Protein AF-A0A9D6GZL5-F1 (afdb_monomer)

Structure (mmCIF, N/CA/C/O backbone):
data_AF-A0A9D6GZL5-F1
#
_entry.id   AF-A0A9D6GZL5-F1
#
loop_
_atom_site.group_PDB
_atom_site.id
_atom_site.type_symbol
_atom_site.label_atom_id
_atom_site.label_alt_id
_atom_site.label_comp_id
_atom_site.label_asym_id
_atom_site.label_entity_id
_atom_site.label_seq_id
_atom_site.pdbx_PDB_ins_code
_atom_site.Cartn_x
_atom_site.Cartn_y
_atom_site.Cartn_z
_atom_site.occupancy
_atom_site.B_iso_or_equiv
_atom_site.auth_seq_id
_atom_site.auth_comp_id
_atom_site.auth_asym_id
_atom_site.auth_atom_id
_atom_site.pdbx_PDB_model_num
ATOM 1 N N . MET A 1 1 ? 50.178 47.314 -65.248 1.00 42.44 1 MET A N 1
ATOM 2 C CA . MET A 1 1 ? 49.920 46.762 -63.901 1.00 42.44 1 MET A CA 1
ATOM 3 C C . MET A 1 1 ? 48.579 46.054 -63.981 1.00 42.44 1 MET A C 1
ATOM 5 O O . MET A 1 1 ? 47.554 46.716 -63.919 1.00 42.44 1 MET A O 1
ATOM 9 N N . SER A 1 2 ? 48.585 44.753 -64.275 1.00 40.88 2 SER A N 1
ATOM 10 C CA . SER A 1 2 ? 47.354 43.970 -64.421 1.00 40.88 2 SER A CA 1
ATOM 11 C C . SER A 1 2 ? 46.964 43.418 -63.059 1.00 40.88 2 SER A C 1
ATOM 13 O O . SER A 1 2 ? 47.723 42.659 -62.459 1.00 40.88 2 SER A O 1
ATOM 15 N N . ILE A 1 3 ? 45.806 43.840 -62.566 1.00 46.56 3 ILE A N 1
ATOM 16 C CA . ILE A 1 3 ? 45.133 43.214 -61.430 1.00 46.56 3 ILE A CA 1
ATOM 17 C C . ILE A 1 3 ? 44.485 41.939 -61.990 1.00 46.56 3 ILE A C 1
ATOM 19 O O . ILE A 1 3 ? 43.750 42.058 -62.971 1.00 46.56 3 ILE A O 1
ATOM 23 N N . PRO A 1 4 ? 44.755 40.734 -61.457 1.00 48.22 4 PRO A N 1
ATOM 24 C CA . PRO A 1 4 ? 44.026 39.558 -61.896 1.00 48.22 4 PRO A CA 1
ATOM 25 C C . PRO A 1 4 ? 42.607 39.625 -61.331 1.00 48.22 4 PRO A C 1
ATOM 27 O O . PRO A 1 4 ? 42.409 39.729 -60.118 1.00 48.22 4 PRO A O 1
ATOM 30 N N . GLU A 1 5 ? 41.640 39.609 -62.246 1.00 47.03 5 GLU A N 1
ATOM 31 C CA . GLU A 1 5 ? 40.215 39.507 -61.967 1.00 47.03 5 GLU A CA 1
ATOM 32 C C . GLU A 1 5 ? 39.865 38.232 -61.196 1.00 47.03 5 GLU A C 1
ATOM 34 O O . GLU A 1 5 ? 40.536 37.200 -61.250 1.00 47.03 5 GLU A O 1
ATOM 39 N N . SER A 1 6 ? 38.785 38.391 -60.441 1.00 48.72 6 SER A N 1
ATOM 40 C CA . SER A 1 6 ? 38.175 37.499 -59.470 1.00 48.72 6 SER A CA 1
ATOM 41 C C . SER A 1 6 ? 38.244 36.010 -59.800 1.00 48.72 6 SER A C 1
ATOM 43 O O . SER A 1 6 ? 37.707 35.547 -60.802 1.00 48.72 6 SER A O 1
ATOM 45 N N . SER A 1 7 ? 38.793 35.267 -58.836 1.00 49.31 7 SER A N 1
ATOM 46 C CA . SER A 1 7 ? 38.520 33.851 -58.600 1.00 49.31 7 SER A CA 1
ATOM 47 C C . SER A 1 7 ? 37.026 33.557 -58.749 1.00 49.31 7 SER A C 1
ATOM 49 O O . SER A 1 7 ? 36.223 33.905 -57.883 1.00 49.31 7 SER A O 1
ATOM 51 N N . ASP A 1 8 ? 36.704 32.855 -59.823 1.00 52.28 8 ASP A N 1
ATOM 52 C CA . ASP A 1 8 ? 35.416 32.268 -60.162 1.00 52.28 8 ASP A CA 1
ATOM 53 C C . ASP A 1 8 ? 35.038 31.199 -59.111 1.00 52.28 8 ASP A C 1
ATOM 55 O O . ASP A 1 8 ? 35.344 30.010 -59.233 1.00 52.28 8 ASP A O 1
ATOM 59 N N . GLN A 1 9 ? 34.469 31.628 -57.980 1.00 59.22 9 GLN A N 1
ATOM 60 C CA . GLN A 1 9 ? 33.866 30.715 -57.009 1.00 59.22 9 GLN A CA 1
ATOM 61 C C . GLN A 1 9 ? 32.457 30.371 -57.481 1.00 59.22 9 GLN A C 1
ATOM 63 O O . GLN A 1 9 ? 31.516 31.112 -57.220 1.00 59.22 9 GLN A O 1
ATOM 68 N N . ASP A 1 10 ? 32.334 29.230 -58.163 1.00 63.03 10 ASP A N 1
ATOM 69 C CA . ASP A 1 10 ? 31.067 28.654 -58.616 1.00 63.03 10 ASP A CA 1
ATOM 70 C C . ASP A 1 10 ? 30.084 28.486 -57.430 1.00 63.03 10 ASP A C 1
ATOM 72 O O . ASP A 1 10 ? 30.255 27.583 -56.593 1.00 63.03 10 ASP A O 1
ATOM 76 N N . PRO A 1 11 ? 29.052 29.345 -57.318 1.00 61.91 11 PRO A N 1
ATOM 77 C CA . PRO A 1 11 ? 28.149 29.363 -56.171 1.00 61.91 11 PRO A CA 1
ATOM 78 C C . PRO A 1 11 ? 27.311 28.080 -56.074 1.00 61.91 11 PRO A C 1
ATOM 80 O O . PRO A 1 11 ? 26.871 27.713 -54.981 1.00 61.91 11 PRO A O 1
ATOM 83 N N . ALA A 1 12 ? 27.145 27.345 -57.182 1.00 65.31 12 ALA A N 1
ATOM 84 C CA . ALA A 1 12 ? 26.436 26.071 -57.200 1.00 65.31 12 ALA A CA 1
ATOM 85 C C . ALA A 1 12 ? 27.207 24.973 -56.447 1.00 65.31 12 ALA A C 1
ATOM 87 O O . ALA A 1 12 ? 26.598 24.158 -55.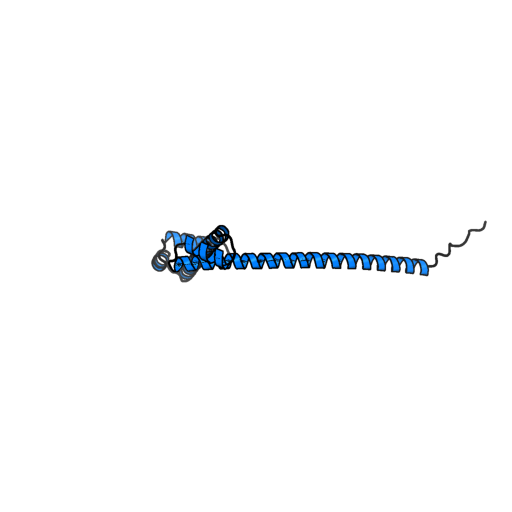750 1.00 65.31 12 ALA A O 1
ATOM 88 N N . LYS A 1 13 ? 28.548 24.986 -56.497 1.00 66.44 13 LYS A N 1
ATOM 89 C CA . LYS A 1 13 ? 29.392 24.048 -55.731 1.00 66.44 13 LYS A CA 1
ATOM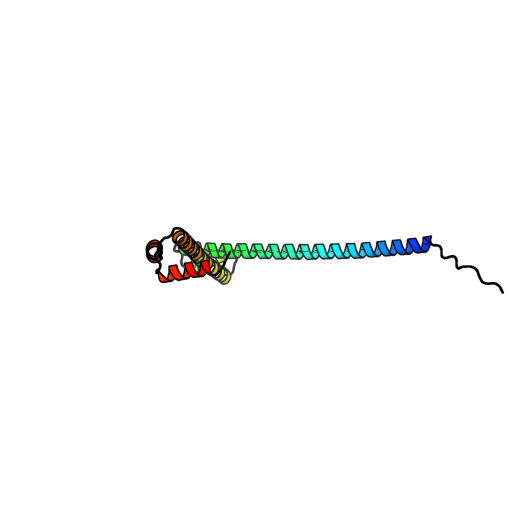 90 C C . LYS A 1 13 ? 29.369 24.340 -54.232 1.00 66.44 13 LYS A C 1
ATOM 92 O O . LYS A 1 13 ? 29.371 23.409 -53.427 1.00 66.44 13 LYS A O 1
ATOM 97 N N . GLY A 1 14 ? 29.307 25.618 -53.854 1.00 71.25 14 GLY A N 1
ATOM 98 C CA . GLY A 1 14 ? 29.140 26.033 -52.458 1.00 71.25 14 GLY A CA 1
ATOM 99 C C . GLY A 1 14 ? 27.796 25.581 -51.878 1.00 71.25 14 GLY A C 1
ATOM 100 O O . GLY A 1 14 ? 27.753 25.021 -50.782 1.00 71.25 14 GLY A O 1
ATOM 101 N N . ALA A 1 15 ? 26.712 25.750 -52.641 1.00 74.44 15 ALA A N 1
ATOM 102 C CA . ALA A 1 15 ? 25.375 25.314 -52.246 1.00 74.44 15 ALA A CA 1
ATOM 103 C C . ALA A 1 15 ? 25.260 23.781 -52.124 1.00 74.44 15 ALA A C 1
ATOM 105 O O . ALA A 1 15 ? 24.734 23.297 -51.123 1.00 74.44 15 ALA A O 1
ATOM 106 N N . ASP A 1 16 ? 25.803 23.009 -53.075 1.00 85.06 16 ASP A N 1
ATOM 107 C CA . ASP A 1 16 ? 25.802 21.536 -53.017 1.00 85.06 16 ASP A CA 1
ATOM 108 C C . ASP A 1 16 ? 26.600 21.007 -51.812 1.00 85.06 16 ASP A C 1
ATOM 110 O O . ASP A 1 16 ? 26.144 20.114 -51.096 1.00 85.06 16 ASP A O 1
ATOM 114 N N . PHE A 1 17 ? 27.755 21.606 -51.503 1.00 80.62 17 PHE A N 1
ATOM 115 C CA . PHE A 1 17 ? 28.531 21.239 -50.315 1.00 80.62 17 PHE A CA 1
ATOM 116 C C . PHE A 1 17 ? 27.756 21.486 -49.012 1.00 80.62 17 PHE A C 1
ATOM 118 O O . PHE A 1 17 ? 27.737 20.625 -48.127 1.00 80.62 17 PHE A O 1
ATOM 125 N N . ILE A 1 18 ? 27.090 22.641 -48.898 1.00 83.38 18 ILE A N 1
ATOM 126 C CA . ILE A 1 18 ? 26.261 22.972 -47.733 1.00 83.38 18 ILE A CA 1
ATOM 127 C C . ILE A 1 18 ? 25.097 21.983 -47.613 1.00 83.38 18 ILE A C 1
ATOM 129 O O . ILE A 1 18 ? 24.877 21.457 -46.525 1.00 83.38 18 ILE A O 1
ATOM 133 N N . LEU A 1 19 ? 24.403 21.674 -48.713 1.00 84.06 19 LEU A N 1
ATOM 134 C CA . LEU A 1 19 ? 23.272 20.741 -48.728 1.00 84.06 19 LEU A CA 1
ATOM 135 C C . LEU A 1 19 ? 23.676 19.304 -48.372 1.00 84.06 19 LEU A C 1
ATOM 137 O O . LEU A 1 19 ? 22.988 18.641 -47.598 1.00 84.06 19 LEU A O 1
ATOM 141 N N . ARG A 1 20 ? 24.814 18.813 -48.872 1.00 87.69 20 ARG A N 1
ATOM 142 C CA . ARG A 1 20 ? 25.321 17.480 -48.501 1.00 87.69 20 ARG A CA 1
ATOM 143 C C . ARG A 1 20 ? 25.720 17.410 -47.035 1.00 87.69 20 ARG A C 1
ATOM 145 O O . ARG A 1 20 ? 25.473 16.401 -46.374 1.00 87.69 20 ARG A O 1
ATOM 152 N N . ARG A 1 21 ? 26.322 18.479 -46.510 1.00 89.44 21 ARG A N 1
ATOM 153 C CA . ARG A 1 21 ? 26.694 18.557 -45.096 1.00 89.44 21 ARG A CA 1
ATOM 154 C C . ARG A 1 21 ? 25.460 18.594 -44.199 1.00 89.44 21 ARG A C 1
ATOM 156 O O . ARG A 1 21 ? 25.408 17.828 -43.242 1.00 89.44 21 ARG A O 1
ATOM 163 N N . THR A 1 22 ? 24.462 19.416 -44.522 1.00 86.50 22 THR A N 1
ATOM 164 C CA . THR A 1 22 ? 23.214 19.478 -43.749 1.00 86.50 22 THR A CA 1
ATOM 165 C C . THR A 1 22 ? 22.445 18.164 -43.817 1.00 86.50 22 THR A C 1
ATOM 167 O O . THR A 1 22 ? 21.946 17.716 -42.789 1.00 86.50 22 THR A O 1
ATOM 170 N N . LEU A 1 23 ? 22.414 17.494 -44.973 1.00 91.62 23 LEU A N 1
ATOM 171 C CA . LEU A 1 23 ? 21.819 16.164 -45.105 1.00 91.62 23 LEU A CA 1
ATOM 172 C C . LEU A 1 23 ? 22.541 15.133 -44.223 1.00 91.62 23 LEU A C 1
ATOM 174 O O . LEU A 1 23 ? 21.897 14.450 -43.431 1.00 91.62 23 LEU A O 1
ATOM 178 N N . SER A 1 24 ? 23.875 15.085 -44.277 1.00 91.44 24 SER A N 1
ATOM 179 C CA . SER A 1 24 ? 24.680 14.205 -43.417 1.00 91.44 24 SER A CA 1
ATOM 180 C C . SER A 1 24 ? 24.469 14.500 -41.925 1.00 91.44 24 SER A C 1
ATOM 182 O O . SER A 1 24 ? 24.431 13.582 -41.103 1.00 91.44 24 SER A O 1
ATOM 184 N N . ASP A 1 25 ? 24.356 15.770 -41.536 1.00 89.25 25 ASP A N 1
ATOM 185 C CA . ASP A 1 25 ? 24.115 16.147 -40.142 1.00 89.25 25 ASP A CA 1
ATOM 186 C C . ASP A 1 25 ? 22.694 15.754 -39.695 1.00 89.25 25 ASP A C 1
ATOM 188 O O . ASP A 1 25 ? 22.523 15.214 -38.598 1.00 89.25 25 ASP A O 1
ATOM 192 N N . LEU A 1 26 ? 21.685 15.906 -40.559 1.00 90.50 26 LEU A N 1
ATOM 193 C CA . LEU A 1 26 ? 20.317 15.437 -40.308 1.00 90.50 26 LEU A CA 1
ATOM 194 C C . LEU A 1 26 ? 20.242 13.912 -40.168 1.00 90.50 26 LEU A C 1
ATOM 196 O O . LEU A 1 26 ? 19.557 13.410 -39.273 1.00 90.50 26 LEU A O 1
ATOM 200 N N . GLU A 1 27 ? 20.970 13.162 -40.993 1.00 94.81 27 GLU A N 1
ATOM 201 C CA . GLU A 1 27 ? 21.056 11.702 -40.890 1.00 94.81 27 GLU A CA 1
ATOM 202 C C . GLU A 1 27 ? 21.680 11.268 -39.558 1.00 94.81 27 GLU A C 1
ATOM 204 O O . GLU A 1 27 ? 21.153 10.379 -38.879 1.00 94.81 27 GLU A O 1
ATOM 209 N N . ARG A 1 28 ? 22.754 11.940 -39.123 1.00 91.62 28 ARG A N 1
ATOM 210 C CA . ARG A 1 28 ? 23.403 11.686 -37.826 1.00 91.62 28 ARG A CA 1
ATOM 211 C C . ARG A 1 28 ? 22.474 11.978 -36.655 1.00 91.62 28 ARG A C 1
ATOM 213 O O . ARG A 1 28 ? 22.373 11.157 -35.741 1.00 91.62 28 ARG A O 1
ATOM 220 N N . VAL A 1 29 ? 21.775 13.112 -36.684 1.00 91.56 29 VAL A N 1
ATOM 221 C CA . VAL A 1 29 ? 20.804 13.477 -35.642 1.00 91.56 29 VAL A CA 1
ATOM 222 C C . VAL A 1 29 ? 19.653 12.474 -35.611 1.00 91.56 29 VAL A C 1
ATOM 224 O O . VAL A 1 29 ? 19.287 11.996 -34.538 1.00 91.56 29 VAL A O 1
ATOM 227 N N . THR A 1 30 ? 19.137 12.070 -36.770 1.00 92.69 30 THR A N 1
ATOM 228 C CA . THR A 1 30 ? 18.060 11.075 -36.869 1.00 92.69 30 THR A CA 1
ATOM 229 C C . THR A 1 30 ? 18.500 9.719 -36.314 1.00 92.69 30 THR A C 1
ATOM 231 O O . THR A 1 30 ? 17.774 9.100 -35.532 1.00 92.69 30 THR A O 1
ATOM 234 N N . ALA A 1 31 ? 19.710 9.263 -36.648 1.00 92.12 31 ALA A N 1
ATOM 235 C CA . ALA A 1 31 ? 20.266 8.024 -36.112 1.00 92.12 31 ALA A CA 1
ATOM 236 C C . ALA A 1 31 ? 20.463 8.091 -34.588 1.00 92.12 31 ALA A C 1
ATOM 238 O O . ALA A 1 31 ? 20.182 7.117 -33.887 1.00 92.12 31 ALA A O 1
ATOM 239 N N . LEU A 1 32 ? 20.909 9.236 -34.062 1.00 93.00 32 LEU A N 1
ATOM 240 C CA . LEU A 1 32 ? 21.056 9.454 -32.624 1.00 93.00 32 LEU A CA 1
ATOM 241 C C . LEU A 1 32 ? 19.701 9.430 -31.906 1.00 93.00 32 LEU A C 1
ATOM 243 O O . LEU A 1 32 ? 19.569 8.769 -30.875 1.00 93.00 32 LEU A O 1
ATOM 247 N N . LEU A 1 33 ? 18.692 10.114 -32.449 1.00 90.06 33 LEU A N 1
ATOM 248 C CA . LEU A 1 33 ? 17.347 10.148 -31.876 1.00 90.06 33 LEU A CA 1
ATOM 249 C C . LEU A 1 33 ? 16.713 8.756 -31.852 1.00 90.06 33 LEU A C 1
ATOM 251 O O . LEU A 1 33 ? 16.197 8.359 -30.812 1.00 90.06 33 LEU A O 1
ATOM 255 N N . ARG A 1 34 ? 16.836 7.969 -32.929 1.00 92.62 34 ARG A N 1
ATOM 256 C CA . ARG A 1 34 ? 16.351 6.576 -32.959 1.00 92.62 34 ARG A CA 1
ATOM 257 C C . ARG A 1 34 ? 16.974 5.719 -31.854 1.00 92.62 34 ARG A C 1
ATOM 259 O O . ARG A 1 34 ? 16.258 4.997 -31.167 1.00 92.62 34 ARG A O 1
ATOM 266 N N . ARG A 1 35 ? 18.289 5.835 -31.624 1.00 93.44 35 ARG A N 1
ATOM 267 C CA . ARG A 1 35 ? 18.962 5.116 -30.523 1.00 93.44 35 ARG A CA 1
ATOM 268 C C . ARG A 1 35 ? 18.452 5.556 -29.153 1.00 93.44 35 ARG A C 1
ATOM 270 O O . ARG A 1 35 ? 18.238 4.710 -28.291 1.00 93.44 35 ARG A O 1
ATOM 277 N N . LYS A 1 36 ? 18.244 6.861 -28.948 1.00 89.62 36 LYS A N 1
ATOM 278 C CA . LYS A 1 36 ? 17.716 7.392 -27.682 1.00 89.62 36 LYS A CA 1
ATOM 279 C C . LYS A 1 36 ? 16.281 6.941 -27.420 1.00 89.62 36 LYS A C 1
ATOM 281 O O . LYS A 1 36 ? 15.974 6.587 -26.288 1.00 89.62 36 LYS A O 1
ATOM 286 N N . VAL A 1 37 ? 15.433 6.914 -28.450 1.00 91.75 37 VAL A N 1
ATOM 287 C CA . VAL A 1 37 ? 14.057 6.409 -28.343 1.00 91.75 37 VAL A CA 1
ATOM 288 C C . VAL A 1 37 ? 14.064 4.938 -27.934 1.00 91.75 37 VAL A C 1
ATOM 290 O O . VAL A 1 37 ? 13.432 4.600 -26.941 1.00 91.75 37 VAL A O 1
ATOM 293 N N . HIS A 1 38 ? 14.851 4.084 -28.592 1.00 90.81 38 HIS A N 1
ATOM 294 C CA . HIS A 1 38 ? 14.944 2.675 -28.198 1.00 90.81 38 HIS A CA 1
ATOM 295 C C . HIS A 1 38 ? 15.475 2.472 -26.775 1.00 90.81 38 HIS A C 1
ATOM 297 O O . HIS A 1 38 ? 14.931 1.655 -26.036 1.00 90.81 38 HIS A O 1
ATOM 303 N N . ALA A 1 39 ? 16.487 3.240 -26.360 1.00 88.12 39 ALA A N 1
ATOM 304 C CA . ALA A 1 39 ? 16.989 3.179 -24.989 1.00 88.12 39 ALA A CA 1
ATOM 305 C C . ALA A 1 39 ? 15.907 3.566 -23.963 1.00 88.12 39 ALA A C 1
ATOM 307 O O . ALA A 1 39 ? 15.750 2.885 -22.949 1.00 88.12 39 ALA A O 1
ATOM 308 N N . ALA A 1 40 ? 15.128 4.613 -24.248 1.00 83.44 40 ALA A N 1
ATOM 309 C CA . ALA A 1 40 ? 14.018 5.038 -23.398 1.00 83.44 40 ALA A CA 1
ATOM 310 C C . ALA A 1 40 ? 12.874 4.006 -23.369 1.00 83.44 40 ALA A C 1
ATOM 312 O O . ALA A 1 40 ? 12.279 3.767 -22.320 1.00 83.44 40 ALA A O 1
ATOM 313 N N . GLU A 1 41 ? 12.577 3.351 -24.493 1.00 88.81 41 GLU A N 1
ATOM 314 C CA . GLU A 1 41 ? 11.591 2.267 -24.559 1.00 88.81 41 GLU A CA 1
ATOM 315 C C . GLU A 1 41 ? 12.023 1.040 -23.745 1.00 88.81 41 GLU A C 1
ATOM 317 O O . GLU A 1 41 ? 11.203 0.446 -23.044 1.00 88.81 41 GLU A O 1
ATOM 322 N N . ASP A 1 42 ? 13.301 0.660 -23.812 1.00 87.19 42 ASP A N 1
ATOM 323 C CA . ASP A 1 42 ? 13.864 -0.424 -23.002 1.00 87.19 42 ASP A CA 1
ATOM 324 C C . ASP A 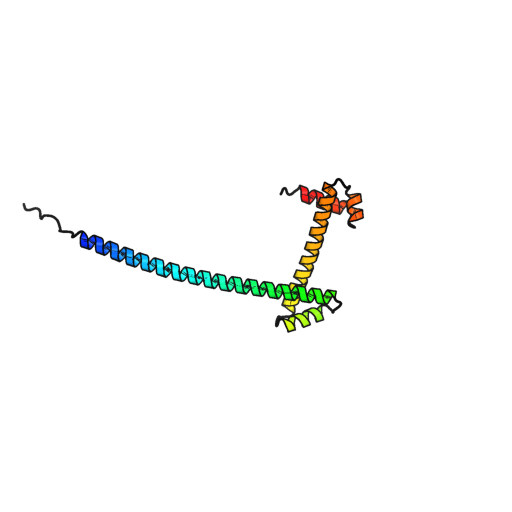1 42 ? 13.783 -0.116 -21.508 1.00 87.19 42 ASP A C 1
ATOM 326 O O . ASP A 1 42 ? 13.399 -0.974 -20.708 1.00 87.19 42 ASP A O 1
ATOM 330 N N . GLU A 1 43 ? 14.108 1.115 -21.123 1.00 85.06 43 GLU A N 1
ATOM 331 C CA . GLU A 1 43 ? 13.969 1.579 -19.747 1.00 85.06 43 GLU A CA 1
ATOM 332 C C . GLU A 1 43 ? 12.502 1.563 -19.295 1.00 85.06 43 GLU A C 1
ATOM 334 O O . GLU A 1 43 ? 12.192 1.031 -18.225 1.00 85.06 43 GLU A O 1
ATOM 339 N N . GLY A 1 44 ? 11.582 2.027 -20.145 1.00 78.75 44 GLY A N 1
ATOM 340 C CA . GLY A 1 44 ? 10.142 1.960 -19.903 1.00 78.75 44 GLY A CA 1
ATOM 341 C C . GLY A 1 44 ? 9.637 0.525 -19.716 1.00 78.75 44 GLY A C 1
ATOM 342 O O . GLY A 1 44 ? 8.893 0.245 -18.771 1.00 78.75 44 GLY A O 1
ATOM 343 N N . ARG A 1 45 ? 10.089 -0.419 -20.554 1.00 86.44 45 ARG A N 1
ATOM 344 C CA . ARG A 1 45 ? 9.776 -1.852 -20.411 1.00 86.44 45 ARG A CA 1
ATOM 345 C C . ARG A 1 45 ? 10.283 -2.413 -19.084 1.00 86.44 45 ARG A C 1
ATOM 347 O O . ARG A 1 45 ? 9.533 -3.101 -18.392 1.00 86.44 45 ARG A O 1
ATOM 354 N N . ARG A 1 46 ? 11.521 -2.094 -18.694 1.00 82.31 46 ARG A N 1
ATOM 355 C CA . ARG A 1 46 ? 12.106 -2.534 -17.413 1.00 82.31 46 ARG A CA 1
ATOM 356 C C . ARG A 1 46 ? 11.343 -1.973 -16.217 1.00 82.31 46 ARG A C 1
ATOM 358 O O . ARG A 1 46 ? 11.013 -2.726 -15.302 1.00 82.31 46 ARG A O 1
ATOM 365 N N . ALA A 1 47 ? 11.018 -0.682 -16.237 1.00 82.25 47 ALA A N 1
ATOM 366 C CA . ALA A 1 47 ? 10.241 -0.038 -15.182 1.00 82.25 47 ALA A CA 1
ATOM 367 C C . ALA A 1 47 ? 8.842 -0.663 -15.046 1.00 82.25 47 ALA A C 1
ATOM 369 O O . ALA A 1 47 ? 8.396 -0.949 -13.934 1.00 82.25 47 ALA A O 1
ATOM 370 N N . SER A 1 48 ? 8.177 -0.948 -16.170 1.00 83.81 48 SER A N 1
ATOM 371 C CA . SER A 1 48 ? 6.878 -1.632 -16.191 1.00 83.81 48 SER A CA 1
ATOM 372 C C . SER A 1 48 ? 6.961 -3.064 -15.638 1.00 83.81 48 SER A C 1
ATOM 374 O O . SER A 1 48 ? 6.120 -3.480 -14.833 1.00 83.81 48 SER A O 1
ATOM 376 N N . GLY A 1 49 ? 8.019 -3.801 -15.992 1.00 85.69 49 GLY A N 1
ATOM 377 C CA . GLY A 1 49 ? 8.300 -5.127 -15.439 1.00 85.69 49 GLY A CA 1
ATOM 378 C C . GLY A 1 49 ? 8.480 -5.093 -13.919 1.00 85.69 49 GLY A C 1
ATOM 379 O O . GLY A 1 49 ? 7.825 -5.848 -13.202 1.00 85.69 49 GLY A O 1
ATOM 380 N N . LEU A 1 50 ? 9.282 -4.155 -13.408 1.00 86.00 50 LEU A N 1
ATOM 381 C CA . LEU A 1 50 ? 9.466 -3.958 -11.966 1.00 86.00 50 LEU A CA 1
ATOM 382 C C . LEU A 1 50 ? 8.159 -3.587 -11.258 1.00 86.00 50 LEU A C 1
ATOM 384 O O . LEU A 1 50 ? 7.860 -4.132 -10.198 1.00 86.00 50 LEU A O 1
ATOM 388 N N . ALA A 1 51 ? 7.355 -2.696 -11.839 1.00 84.31 51 ALA A N 1
ATOM 389 C CA . ALA A 1 51 ? 6.064 -2.315 -11.272 1.00 84.31 51 ALA A CA 1
ATOM 390 C C . ALA A 1 51 ? 5.100 -3.508 -11.169 1.00 84.31 51 ALA A C 1
ATOM 392 O O . ALA A 1 51 ? 4.369 -3.628 -10.183 1.00 84.31 51 ALA A O 1
ATOM 393 N N . THR A 1 52 ? 5.121 -4.399 -12.163 1.00 89.56 52 THR A N 1
ATOM 394 C CA . THR A 1 52 ? 4.335 -5.640 -12.157 1.00 89.56 52 THR A CA 1
ATOM 395 C C . THR A 1 52 ? 4.817 -6.574 -11.050 1.00 89.56 52 THR A C 1
ATOM 397 O O . THR A 1 52 ? 4.017 -6.953 -10.198 1.00 89.56 52 THR A O 1
ATOM 400 N N . LEU A 1 53 ? 6.129 -6.813 -10.951 1.00 87.56 53 LEU A N 1
ATOM 401 C CA . LEU A 1 53 ? 6.716 -7.615 -9.872 1.00 87.56 53 LEU A CA 1
ATOM 402 C C . LEU A 1 53 ? 6.343 -7.079 -8.481 1.00 87.56 53 LEU A C 1
ATOM 404 O O . LEU A 1 53 ? 5.902 -7.833 -7.617 1.00 87.56 53 LEU A O 1
ATOM 408 N N . PHE A 1 54 ? 6.458 -5.768 -8.250 1.00 88.94 54 PHE A N 1
ATOM 409 C CA . PHE A 1 54 ? 6.071 -5.172 -6.967 1.00 88.94 54 PHE A CA 1
ATOM 410 C C . PHE A 1 54 ? 4.581 -5.337 -6.661 1.00 88.94 54 PHE A C 1
ATOM 412 O O . PHE A 1 54 ? 4.212 -5.532 -5.499 1.00 88.94 54 PHE A O 1
ATOM 419 N N . ARG A 1 55 ? 3.719 -5.255 -7.679 1.00 90.62 55 ARG A N 1
ATOM 420 C CA . ARG A 1 55 ? 2.278 -5.476 -7.525 1.00 90.62 55 ARG A CA 1
ATOM 421 C C . ARG A 1 55 ? 1.994 -6.910 -7.086 1.00 90.62 55 ARG A C 1
ATOM 423 O O . ARG A 1 55 ? 1.237 -7.093 -6.133 1.00 90.62 55 ARG A O 1
ATOM 430 N N . ASP A 1 56 ? 2.641 -7.883 -7.714 1.00 91.31 56 ASP A N 1
ATOM 431 C CA . ASP A 1 56 ? 2.444 -9.306 -7.429 1.00 91.31 56 ASP A CA 1
ATOM 432 C C . ASP A 1 56 ? 2.952 -9.668 -6.028 1.00 91.31 56 ASP A C 1
ATOM 434 O O . ASP A 1 56 ? 2.229 -10.271 -5.233 1.00 91.31 56 ASP A O 1
ATOM 438 N N . LEU A 1 57 ? 4.142 -9.189 -5.653 1.00 91.31 57 LEU A N 1
ATOM 439 C CA . LEU A 1 57 ? 4.684 -9.383 -4.304 1.00 91.31 57 LEU A CA 1
ATOM 440 C C . LEU A 1 57 ? 3.790 -8.758 -3.223 1.00 91.31 57 LEU A C 1
ATOM 442 O O . LEU A 1 57 ? 3.573 -9.340 -2.155 1.00 91.31 57 LEU A O 1
ATOM 446 N N . ARG A 1 58 ? 3.225 -7.579 -3.502 1.00 91.88 58 ARG A N 1
ATOM 447 C CA . ARG A 1 58 ? 2.264 -6.935 -2.604 1.00 91.88 58 ARG A CA 1
ATOM 448 C C . ARG A 1 58 ? 0.975 -7.749 -2.489 1.00 91.88 58 ARG A C 1
ATOM 450 O O . ARG A 1 58 ? 0.455 -7.875 -1.380 1.00 91.88 58 ARG A O 1
ATOM 457 N N . ALA A 1 59 ? 0.468 -8.292 -3.595 1.00 93.19 59 ALA A N 1
ATOM 458 C CA . ALA A 1 59 ? -0.716 -9.147 -3.602 1.00 93.19 59 ALA A CA 1
ATOM 459 C C . ALA A 1 59 ? -0.490 -10.420 -2.771 1.00 93.19 59 ALA A C 1
ATOM 461 O O . ALA A 1 59 ? -1.323 -10.739 -1.923 1.00 93.19 59 ALA A O 1
ATOM 462 N N . ALA A 1 60 ? 0.673 -11.064 -2.905 1.00 93.38 60 ALA A N 1
ATOM 463 C CA . ALA A 1 60 ? 1.068 -12.204 -2.079 1.00 93.38 60 ALA A CA 1
ATOM 464 C C . ALA A 1 60 ? 1.073 -11.854 -0.577 1.00 93.38 60 ALA A C 1
ATOM 466 O O . ALA A 1 60 ? 0.519 -12.580 0.248 1.00 93.38 60 ALA A O 1
ATOM 467 N N . GLY A 1 61 ? 1.619 -10.695 -0.196 1.00 93.00 61 GLY A N 1
ATOM 468 C CA . GLY A 1 61 ? 1.565 -10.226 1.192 1.00 93.00 61 GLY A CA 1
ATOM 469 C C . GLY A 1 61 ? 0.137 -10.030 1.722 1.00 93.00 61 GLY A C 1
ATOM 470 O O . GLY A 1 61 ? -0.170 -10.412 2.855 1.00 93.00 61 GLY A O 1
ATOM 471 N N . VAL A 1 62 ? -0.755 -9.460 0.905 1.00 95.94 62 VAL A N 1
ATOM 472 C CA . VAL A 1 62 ? -2.179 -9.296 1.248 1.00 95.94 62 VAL A CA 1
ATOM 473 C C . VAL A 1 62 ? -2.865 -10.652 1.413 1.00 95.94 62 VAL A C 1
ATOM 475 O O . VAL A 1 62 ? -3.613 -10.835 2.373 1.00 95.94 62 VAL A O 1
ATOM 478 N N . GLU A 1 63 ? -2.582 -11.606 0.530 1.00 96.38 63 GLU A N 1
ATOM 479 C CA . GLU A 1 63 ? -3.109 -12.969 0.606 1.00 96.38 63 GLU A CA 1
ATOM 480 C C . GLU A 1 63 ? -2.665 -13.673 1.896 1.00 96.38 63 GLU A C 1
ATOM 482 O O . GLU A 1 63 ? -3.494 -14.223 2.621 1.00 96.38 63 GLU A O 1
ATOM 487 N N . ALA A 1 64 ? -1.377 -13.593 2.244 1.00 96.00 64 ALA A N 1
ATOM 488 C CA . ALA A 1 64 ? -0.857 -14.185 3.475 1.00 96.00 64 ALA A CA 1
ATOM 489 C C . ALA A 1 64 ? -1.532 -13.594 4.725 1.00 96.00 64 ALA A C 1
ATOM 491 O O . ALA A 1 64 ? -1.859 -14.324 5.661 1.00 96.00 64 ALA A O 1
ATOM 492 N N . LEU A 1 65 ? -1.796 -12.283 4.730 1.00 96.44 65 LEU A N 1
ATOM 493 C CA . LEU A 1 65 ? -2.523 -11.626 5.817 1.00 96.44 65 LEU A CA 1
ATOM 494 C C . LEU A 1 65 ? -4.001 -12.046 5.869 1.00 96.44 65 LEU A C 1
ATOM 496 O O . LEU A 1 65 ? -4.579 -12.133 6.952 1.00 96.44 65 LEU A O 1
ATOM 500 N N . ALA A 1 66 ? -4.627 -12.295 4.719 1.00 96.25 66 ALA A N 1
ATOM 501 C CA . ALA A 1 66 ? -6.002 -12.781 4.656 1.00 96.25 66 ALA A CA 1
ATOM 502 C C . ALA A 1 66 ? -6.124 -14.201 5.234 1.00 96.25 66 ALA A C 1
ATOM 504 O O . ALA A 1 66 ? -7.029 -14.455 6.025 1.00 96.25 66 ALA A O 1
ATOM 505 N N . LEU A 1 67 ? -5.176 -15.089 4.917 1.00 96.50 67 LEU A N 1
ATOM 506 C CA . LEU A 1 67 ? -5.107 -16.436 5.493 1.00 96.50 67 LEU A CA 1
ATOM 507 C C . LEU A 1 67 ? -4.885 -16.404 7.012 1.00 96.50 67 LEU A C 1
ATOM 509 O O . LEU A 1 67 ? -5.520 -17.153 7.751 1.00 96.50 67 LEU A O 1
ATOM 513 N N . GLU A 1 68 ? -4.022 -15.510 7.499 1.00 96.31 68 GLU A N 1
ATOM 514 C CA . GLU A 1 68 ? -3.833 -15.310 8.941 1.00 96.31 68 GLU A CA 1
ATOM 515 C C . GLU A 1 68 ? -5.155 -14.948 9.635 1.00 96.31 68 GLU A C 1
ATOM 517 O O . GLU A 1 68 ? -5.504 -15.497 10.678 1.00 96.31 68 GLU A O 1
ATOM 522 N N . ARG A 1 69 ? -5.944 -14.071 9.011 1.00 94.06 69 ARG A N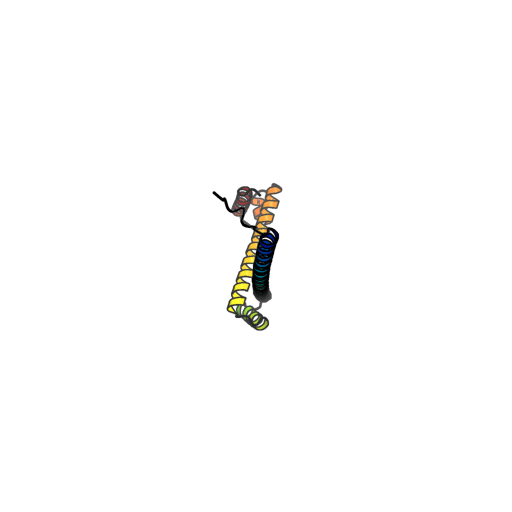 1
ATOM 523 C CA . ARG A 1 69 ? -7.250 -13.647 9.532 1.00 94.06 69 ARG A CA 1
ATOM 524 C C . ARG A 1 69 ? -8.326 -14.714 9.472 1.00 94.06 69 ARG A C 1
ATOM 526 O O . ARG A 1 69 ? -9.245 -14.663 10.280 1.00 94.06 69 ARG A O 1
ATOM 533 N N . SER A 1 70 ? -8.215 -15.671 8.557 1.00 95.50 70 SER A N 1
ATOM 534 C CA . SER A 1 70 ? -9.087 -16.845 8.542 1.00 95.50 70 SER A CA 1
ATOM 535 C C . SER A 1 70 ? -8.674 -17.904 9.574 1.00 95.50 70 SER A C 1
ATOM 537 O O . SER A 1 70 ? -9.196 -19.013 9.537 1.00 95.50 70 SER A O 1
ATOM 539 N N . GLY A 1 71 ? -7.721 -17.600 10.466 1.00 96.00 71 GLY A N 1
ATOM 540 C CA . GLY A 1 71 ? -7.290 -18.483 11.552 1.00 96.00 71 GLY A CA 1
ATOM 541 C C . GLY A 1 71 ? -6.102 -19.385 11.214 1.00 96.00 71 GLY A C 1
ATOM 542 O O . GLY A 1 71 ? -5.752 -20.256 12.008 1.00 96.00 71 GLY A O 1
ATOM 543 N N . ILE A 1 72 ? -5.454 -19.205 10.058 1.00 96.50 72 ILE A N 1
ATOM 544 C CA . ILE A 1 72 ? -4.254 -19.976 9.714 1.00 96.50 72 ILE A CA 1
ATOM 545 C C . ILE A 1 72 ? -3.054 -19.383 10.452 1.00 96.50 72 ILE A C 1
ATOM 547 O O . ILE A 1 72 ? -2.834 -18.174 10.432 1.00 96.50 72 ILE A O 1
ATOM 551 N N . ALA A 1 73 ? -2.232 -20.237 11.067 1.00 97.00 73 ALA A N 1
ATOM 552 C CA . ALA A 1 73 ? -1.023 -19.792 11.753 1.00 97.00 73 ALA A CA 1
ATOM 553 C C . ALA A 1 73 ? -0.140 -18.919 10.826 1.00 97.00 73 ALA A C 1
ATOM 555 O O . ALA A 1 73 ? 0.094 -19.312 9.676 1.00 97.00 73 ALA A O 1
ATOM 556 N N . PRO A 1 74 ? 0.405 -17.777 11.296 1.00 94.06 74 PRO A N 1
ATOM 557 C CA . PRO A 1 74 ? 1.095 -16.812 10.434 1.00 94.06 74 PRO A CA 1
ATOM 558 C C . PRO A 1 74 ? 2.243 -17.400 9.605 1.00 94.06 74 PRO A C 1
ATOM 560 O O . PRO A 1 74 ? 2.403 -17.042 8.438 1.00 94.06 74 PRO A O 1
ATOM 563 N N . GLY A 1 75 ? 3.031 -18.313 10.185 1.00 94.44 75 GLY A N 1
ATOM 564 C CA . GLY A 1 75 ? 4.115 -18.999 9.473 1.00 94.44 75 GLY A CA 1
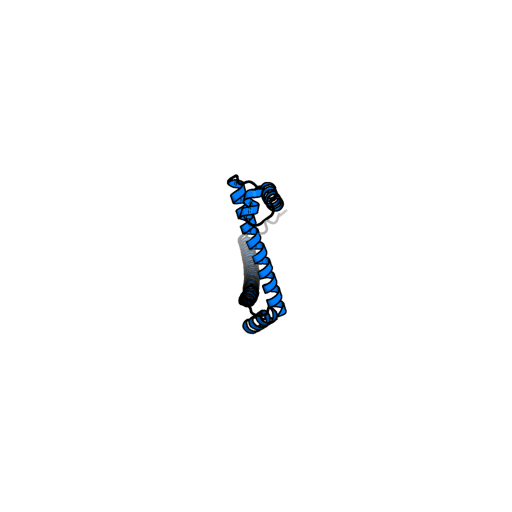ATOM 565 C C . GLY A 1 75 ? 3.599 -19.922 8.367 1.00 94.44 75 GLY A C 1
ATOM 566 O O . GLY A 1 75 ? 4.125 -19.922 7.259 1.00 94.44 75 GLY A O 1
ATOM 567 N N . LEU A 1 76 ? 2.499 -20.638 8.621 1.00 96.94 76 LEU A N 1
ATOM 568 C CA . LEU A 1 76 ? 1.878 -21.523 7.636 1.00 96.94 76 LEU A CA 1
ATOM 569 C C . LEU A 1 76 ? 1.230 -20.742 6.485 1.00 96.94 76 LEU A C 1
ATOM 571 O O . LEU A 1 76 ? 1.316 -21.167 5.334 1.00 96.94 76 LEU A O 1
ATOM 575 N N . ALA A 1 77 ? 0.605 -19.599 6.778 1.00 96.94 77 ALA A N 1
ATOM 576 C CA . ALA A 1 77 ? 0.064 -18.698 5.763 1.00 96.94 77 ALA A CA 1
ATOM 577 C C . ALA A 1 77 ? 1.168 -18.192 4.820 1.00 96.94 77 ALA A C 1
ATOM 579 O O . ALA A 1 77 ? 1.029 -18.296 3.601 1.00 96.94 77 ALA A O 1
ATOM 580 N N . VAL A 1 78 ? 2.294 -17.729 5.378 1.00 97.31 78 VAL A N 1
ATOM 581 C CA . VAL A 1 78 ? 3.469 -17.297 4.605 1.00 97.31 78 VAL A CA 1
ATOM 582 C C . VAL A 1 78 ? 4.024 -18.442 3.761 1.00 97.31 78 VAL A C 1
ATOM 584 O O . VAL A 1 78 ? 4.160 -18.278 2.553 1.00 97.31 78 VAL A O 1
ATOM 587 N N . ALA A 1 79 ? 4.264 -19.614 4.352 1.00 97.25 79 ALA A N 1
ATOM 588 C CA . ALA A 1 79 ? 4.822 -20.767 3.645 1.00 97.25 79 ALA A CA 1
ATOM 589 C C . ALA A 1 79 ? 3.912 -21.287 2.516 1.00 97.25 79 ALA A C 1
ATOM 591 O O . ALA A 1 79 ? 4.387 -21.801 1.500 1.00 97.25 79 ALA A O 1
ATOM 592 N N . ARG A 1 80 ? 2.584 -21.193 2.673 1.00 97.38 80 ARG A N 1
ATOM 593 C CA . ARG A 1 80 ? 1.616 -21.573 1.628 1.00 97.38 80 ARG A CA 1
ATOM 594 C C . ARG A 1 80 ? 1.637 -20.597 0.456 1.00 97.38 80 ARG A C 1
ATOM 596 O O . ARG A 1 80 ? 1.674 -21.031 -0.692 1.00 97.38 80 ARG A O 1
ATOM 603 N N . VAL A 1 81 ? 1.629 -19.299 0.744 1.00 96.94 81 VAL A N 1
ATOM 604 C CA . VAL A 1 81 ? 1.651 -18.252 -0.284 1.00 96.94 81 VAL A CA 1
ATOM 605 C C . VAL A 1 81 ? 3.002 -18.226 -1.000 1.00 96.94 81 VAL A C 1
ATOM 607 O O . VAL A 1 81 ? 3.034 -18.206 -2.225 1.00 96.94 81 VAL A O 1
ATOM 610 N N . ALA A 1 82 ? 4.112 -18.333 -0.269 1.00 95.25 82 ALA A N 1
ATOM 611 C CA . ALA A 1 82 ? 5.460 -18.434 -0.830 1.00 95.25 82 ALA A CA 1
ATOM 612 C C . ALA A 1 82 ? 5.564 -19.548 -1.881 1.00 95.25 82 ALA A C 1
ATOM 614 O O . ALA A 1 82 ? 5.989 -19.300 -3.008 1.00 95.25 82 ALA A O 1
ATOM 615 N N . ARG A 1 83 ? 5.068 -20.749 -1.551 1.00 96.06 83 ARG A N 1
ATOM 616 C CA . ARG A 1 83 ? 5.019 -21.883 -2.484 1.00 96.06 83 ARG A CA 1
ATOM 617 C C . ARG A 1 83 ? 4.136 -21.623 -3.703 1.00 96.06 83 ARG A C 1
ATOM 619 O O . ARG A 1 83 ? 4.539 -21.962 -4.808 1.00 96.06 83 ARG A O 1
ATOM 626 N N . ARG A 1 84 ? 2.958 -21.014 -3.525 1.00 94.88 84 ARG A N 1
ATOM 627 C CA . ARG A 1 84 ? 2.036 -20.708 -4.634 1.00 94.88 84 ARG A CA 1
ATOM 628 C C . ARG A 1 84 ? 2.628 -19.710 -5.632 1.00 94.88 84 ARG A C 1
ATOM 630 O O . ARG A 1 84 ? 2.423 -19.861 -6.828 1.00 94.88 84 ARG A O 1
ATOM 637 N N . HIS A 1 85 ? 3.345 -18.708 -5.130 1.00 87.88 85 HIS A N 1
ATOM 638 C CA . HIS A 1 85 ? 3.890 -17.605 -5.927 1.00 87.88 85 HIS A CA 1
ATOM 639 C C . HIS A 1 85 ? 5.364 -17.801 -6.315 1.00 87.88 85 HIS A C 1
ATOM 641 O O . HIS A 1 85 ? 5.983 -16.871 -6.824 1.00 87.88 85 HIS A O 1
ATOM 647 N N . GLY A 1 86 ? 5.965 -18.962 -6.020 1.00 90.94 86 GLY A N 1
ATOM 648 C CA . GLY A 1 86 ? 7.391 -19.216 -6.274 1.00 90.94 86 GLY A CA 1
ATOM 649 C C . GLY A 1 86 ? 8.322 -18.185 -5.620 1.00 90.94 86 GLY A C 1
ATOM 650 O O . GLY A 1 86 ? 9.386 -17.881 -6.151 1.00 90.94 86 GLY A O 1
ATOM 651 N N . SER A 1 87 ? 7.898 -17.596 -4.501 1.00 89.62 87 SER A N 1
ATOM 652 C CA . SER A 1 87 ? 8.556 -16.457 -3.858 1.00 89.62 87 SER A CA 1
ATOM 653 C C . SER A 1 87 ? 9.189 -16.866 -2.526 1.00 89.62 87 SER A C 1
ATOM 655 O O . SER A 1 87 ? 8.626 -17.711 -1.830 1.00 89.62 87 SER A O 1
ATOM 657 N N . PRO A 1 88 ? 10.309 -16.254 -2.100 1.00 94.12 88 PRO A N 1
ATOM 658 C CA . PRO A 1 88 ? 10.887 -16.525 -0.787 1.00 94.12 88 PRO A CA 1
ATOM 659 C C . PRO A 1 88 ? 9.917 -16.185 0.353 1.00 94.12 88 PRO A C 1
ATOM 661 O O . PRO A 1 88 ? 9.262 -15.138 0.337 1.00 94.12 88 PRO A O 1
ATOM 664 N N . GLU A 1 89 ? 9.879 -17.023 1.392 1.00 95.25 89 GLU A N 1
ATOM 665 C CA . GLU A 1 89 ? 9.031 -16.795 2.573 1.00 95.25 89 GLU A CA 1
ATOM 666 C C . GLU A 1 89 ? 9.306 -15.439 3.235 1.00 95.25 89 GLU A C 1
ATOM 668 O O . GLU A 1 89 ? 8.372 -14.738 3.620 1.00 95.25 89 GLU A O 1
ATOM 673 N N . ALA A 1 90 ? 10.575 -15.020 3.289 1.00 93.25 90 ALA A N 1
ATOM 674 C CA . ALA A 1 90 ? 10.970 -13.716 3.818 1.00 93.25 90 ALA A CA 1
ATOM 675 C C . ALA A 1 90 ? 10.326 -12.547 3.049 1.00 93.25 90 ALA A C 1
ATOM 677 O O . ALA A 1 90 ? 9.862 -11.581 3.657 1.00 93.25 90 ALA A O 1
ATOM 678 N N . THR A 1 91 ? 10.238 -12.647 1.720 1.00 93.06 91 THR A N 1
ATOM 679 C CA . THR A 1 91 ? 9.613 -11.626 0.871 1.00 93.06 91 THR A CA 1
ATOM 680 C C . THR A 1 91 ? 8.112 -11.550 1.131 1.00 93.06 91 THR A C 1
ATOM 682 O O . THR A 1 91 ? 7.569 -10.462 1.327 1.00 93.06 91 THR A O 1
ATOM 685 N N . VAL A 1 92 ? 7.436 -12.698 1.202 1.00 94.88 92 VAL A N 1
ATOM 686 C CA . VAL A 1 92 ? 6.000 -12.755 1.511 1.00 94.88 92 VAL A CA 1
ATOM 687 C C . VAL A 1 92 ? 5.721 -12.225 2.921 1.00 94.88 92 VAL A C 1
ATOM 689 O O . VAL A 1 92 ? 4.794 -11.437 3.104 1.00 94.88 92 VAL A O 1
ATOM 692 N N . ALA A 1 93 ? 6.543 -12.584 3.912 1.00 95.31 93 ALA A N 1
ATOM 693 C CA . ALA A 1 93 ? 6.432 -12.080 5.280 1.00 95.31 93 ALA A CA 1
ATOM 694 C C . ALA A 1 93 ? 6.593 -10.552 5.347 1.00 95.31 93 ALA A C 1
ATOM 696 O O . ALA A 1 93 ? 5.776 -9.872 5.972 1.00 95.31 93 ALA A O 1
ATOM 697 N N . TYR A 1 94 ? 7.584 -9.997 4.642 1.00 95.69 94 TYR A N 1
ATOM 698 C CA . TYR A 1 94 ? 7.784 -8.551 4.547 1.00 95.69 94 TYR A CA 1
ATOM 699 C C . TYR A 1 94 ? 6.536 -7.837 4.006 1.00 95.69 94 TYR A C 1
ATOM 701 O O . TYR A 1 94 ? 6.051 -6.870 4.607 1.00 95.69 94 TYR A O 1
ATOM 709 N N . TRP A 1 95 ? 5.986 -8.324 2.890 1.00 95.88 95 TRP A N 1
ATOM 710 C CA . TRP A 1 95 ? 4.819 -7.709 2.257 1.00 95.88 95 TRP A CA 1
ATOM 711 C C . TRP A 1 95 ? 3.527 -7.932 3.046 1.00 95.88 95 TRP A C 1
ATOM 713 O O . TRP A 1 95 ? 2.672 -7.044 3.061 1.00 95.88 95 TRP A O 1
ATOM 723 N N . ARG A 1 96 ? 3.397 -9.047 3.772 1.00 96.81 96 ARG A N 1
ATOM 724 C CA . ARG A 1 96 ? 2.320 -9.271 4.748 1.00 96.81 96 ARG A CA 1
ATOM 725 C C . ARG A 1 96 ? 2.353 -8.215 5.845 1.00 96.81 96 ARG A C 1
ATOM 727 O O . ARG A 1 96 ? 1.333 -7.590 6.143 1.00 96.81 96 ARG A O 1
ATOM 734 N N . ASP A 1 97 ? 3.523 -7.965 6.422 1.00 94.62 97 ASP A N 1
ATOM 735 C CA . ASP A 1 97 ? 3.669 -6.964 7.477 1.00 94.62 97 ASP A CA 1
ATOM 736 C C . ASP A 1 97 ? 3.432 -5.549 6.934 1.00 94.62 97 ASP A C 1
ATOM 738 O O . ASP A 1 97 ? 2.822 -4.710 7.603 1.00 94.62 97 ASP A O 1
ATOM 742 N N . ALA A 1 98 ? 3.845 -5.281 5.692 1.00 91.12 98 ALA A N 1
ATOM 743 C CA . ALA A 1 98 ? 3.518 -4.043 4.995 1.00 91.12 98 ALA A CA 1
ATOM 744 C C . ALA A 1 98 ? 2.002 -3.878 4.792 1.00 91.12 98 ALA A C 1
ATOM 746 O O . ALA A 1 98 ? 1.468 -2.800 5.068 1.00 91.12 98 ALA A O 1
ATOM 747 N N . ALA A 1 99 ? 1.293 -4.936 4.386 1.00 92.12 99 ALA A N 1
ATOM 748 C CA . ALA A 1 99 ? -0.162 -4.938 4.250 1.00 92.12 99 ALA A CA 1
ATOM 749 C C . ALA A 1 99 ? -0.856 -4.681 5.596 1.00 92.12 99 ALA A C 1
ATOM 751 O O . ALA A 1 99 ? -1.758 -3.842 5.677 1.00 92.12 99 ALA A O 1
ATOM 752 N N . ARG A 1 100 ? -0.377 -5.315 6.673 1.00 93.81 100 ARG A N 1
ATOM 753 C CA . ARG A 1 100 ? -0.875 -5.114 8.041 1.00 93.81 100 ARG A CA 1
ATOM 754 C C . ARG A 1 100 ? -0.733 -3.655 8.469 1.00 93.81 100 ARG A C 1
ATOM 756 O O . ARG A 1 100 ? -1.710 -3.034 8.882 1.00 93.81 100 ARG A O 1
ATOM 763 N N . ARG A 1 101 ? 0.459 -3.072 8.294 1.00 91.12 101 ARG A N 1
ATOM 764 C CA . ARG A 1 101 ? 0.708 -1.644 8.565 1.00 91.12 101 ARG A CA 1
ATOM 765 C C . ARG A 1 101 ? -0.189 -0.739 7.718 1.00 91.12 101 ARG A C 1
ATOM 767 O O . ARG A 1 101 ? -0.706 0.252 8.231 1.00 91.12 101 ARG A O 1
ATOM 774 N N . GLY A 1 102 ? -0.377 -1.066 6.439 1.00 86.25 102 GLY A N 1
ATOM 775 C CA . GLY A 1 102 ? -1.230 -0.315 5.518 1.00 86.25 102 GLY A CA 1
ATOM 776 C C . GLY A 1 102 ? -2.688 -0.263 5.975 1.00 86.25 102 GLY A C 1
ATOM 777 O O . GLY A 1 102 ? -3.292 0.807 5.981 1.00 86.25 102 GLY A O 1
ATOM 778 N N . GLN A 1 103 ? -3.232 -1.385 6.443 1.00 85.31 103 GLN A N 1
ATOM 779 C CA . GLN A 1 103 ? -4.598 -1.445 6.962 1.00 85.31 103 GLN A CA 1
ATOM 780 C C . GLN A 1 103 ? -4.757 -0.677 8.274 1.00 85.31 103 GLN A C 1
ATOM 782 O O . GLN A 1 103 ? -5.716 0.077 8.409 1.00 85.31 103 GLN A O 1
ATOM 787 N N . SER A 1 104 ? -3.800 -0.776 9.203 1.00 84.50 104 SER A N 1
ATOM 788 C CA . SER A 1 104 ? -3.824 0.031 10.432 1.00 84.50 104 SER A CA 1
ATOM 789 C C . SER A 1 104 ? -3.783 1.531 10.129 1.00 84.50 104 SER A C 1
ATOM 791 O O . SER A 1 104 ? -4.501 2.313 10.753 1.00 84.50 104 SER A O 1
ATOM 793 N N . LYS A 1 105 ? -2.979 1.947 9.139 1.00 85.94 105 LYS A N 1
ATOM 794 C CA . LYS A 1 105 ? -2.955 3.337 8.660 1.00 85.94 105 LYS A CA 1
ATOM 795 C C . LYS A 1 105 ? -4.291 3.748 8.035 1.00 85.94 105 LYS A C 1
ATOM 797 O O . LYS A 1 105 ? -4.780 4.828 8.348 1.00 85.94 105 LYS A O 1
ATOM 802 N N . GLY A 1 106 ? -4.894 2.897 7.204 1.00 83.50 106 GLY A N 1
ATOM 803 C CA . GLY A 1 106 ? -6.198 3.151 6.585 1.00 83.50 106 GLY A CA 1
ATOM 804 C C . GLY A 1 106 ? -7.326 3.284 7.612 1.00 83.50 106 GLY A C 1
ATOM 805 O O . GLY A 1 106 ? -8.062 4.266 7.589 1.00 83.50 106 GLY A O 1
ATOM 806 N N . ALA A 1 107 ? -7.405 2.357 8.569 1.00 86.31 107 ALA A N 1
ATOM 807 C CA . ALA A 1 107 ? -8.375 2.405 9.662 1.00 86.31 107 ALA A CA 1
ATOM 808 C C . ALA A 1 107 ? -8.214 3.677 10.508 1.00 86.31 107 ALA A C 1
ATOM 810 O O . ALA A 1 107 ? -9.194 4.353 10.820 1.00 86.31 107 ALA A O 1
ATOM 811 N N . ARG A 1 108 ? -6.967 4.058 10.816 1.00 89.56 108 ARG A N 1
ATOM 812 C CA . ARG A 1 108 ? -6.672 5.326 11.489 1.00 89.56 108 ARG A CA 1
ATOM 813 C C . ARG A 1 108 ? -7.133 6.530 10.667 1.00 89.56 108 ARG A C 1
ATOM 815 O O . ARG A 1 108 ? -7.747 7.422 11.232 1.00 89.56 108 ARG A O 1
ATOM 822 N N . ALA A 1 109 ? -6.864 6.560 9.364 1.00 89.44 109 ALA A N 1
ATOM 823 C CA . ALA A 1 109 ? -7.264 7.671 8.504 1.00 89.44 109 ALA A CA 1
ATOM 824 C C . ALA A 1 109 ? -8.792 7.817 8.415 1.00 89.44 109 ALA A C 1
ATOM 826 O O . ALA A 1 109 ? -9.300 8.933 8.478 1.00 89.44 109 ALA A O 1
ATOM 827 N N . LEU A 1 110 ? -9.532 6.707 8.321 1.00 90.75 110 LEU A N 1
ATOM 828 C CA . LEU A 1 110 ? -10.999 6.719 8.352 1.00 90.75 110 LEU A CA 1
ATOM 829 C C . LEU A 1 110 ? -11.529 7.254 9.683 1.00 90.75 110 LEU A C 1
ATOM 831 O O . LEU A 1 110 ? -12.403 8.117 9.695 1.00 90.75 110 LEU A O 1
ATOM 835 N N . ARG A 1 111 ? -10.954 6.798 10.798 1.00 93.31 111 ARG A N 1
ATOM 836 C CA . ARG A 1 111 ? -11.291 7.306 12.129 1.00 93.31 111 ARG A CA 1
ATOM 837 C C . ARG A 1 111 ? -11.015 8.805 12.248 1.00 93.31 111 ARG A C 1
ATOM 839 O O . ARG A 1 111 ? -11.859 9.541 12.741 1.00 93.31 111 ARG A O 1
ATOM 846 N N . ASP A 1 112 ? -9.843 9.255 11.811 1.00 94.19 112 ASP A N 1
ATOM 847 C CA . ASP A 1 112 ? -9.443 10.658 11.913 1.00 94.19 112 ASP A CA 1
ATOM 848 C C . ASP A 1 112 ? -10.359 11.546 11.032 1.00 94.19 112 ASP A C 1
ATOM 850 O O . ASP A 1 112 ? -10.767 12.6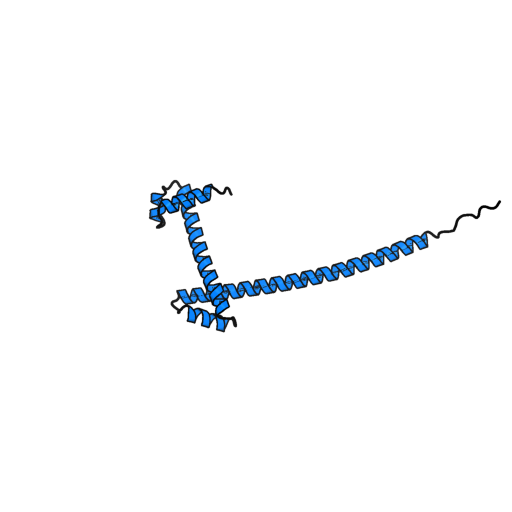20 11.467 1.00 94.19 112 ASP A O 1
ATOM 854 N N . ARG A 1 113 ? -10.794 11.065 9.854 1.00 93.94 113 ARG A N 1
ATOM 855 C CA . ARG A 1 113 ? -11.826 11.727 9.027 1.00 93.94 113 ARG A CA 1
ATOM 856 C C . ARG A 1 113 ? -13.178 11.815 9.727 1.00 93.94 113 ARG A C 1
ATOM 858 O O . ARG A 1 113 ? -13.808 12.866 9.682 1.00 93.94 113 ARG A O 1
ATOM 865 N N . GLU A 1 114 ? -13.617 10.741 10.376 1.00 95.31 114 GLU A N 1
ATOM 866 C CA . GLU A 1 114 ? -14.882 10.731 11.117 1.00 95.31 114 GLU A CA 1
ATOM 867 C C . GLU A 1 114 ? -14.849 11.702 12.304 1.00 95.31 114 GLU A C 1
ATOM 869 O O . GLU A 1 114 ? -15.811 12.432 12.537 1.00 95.31 114 GLU A O 1
ATOM 874 N N . VAL A 1 115 ? -13.713 11.786 13.006 1.00 96.19 115 VAL A N 1
ATOM 875 C CA . VAL A 1 115 ? -13.482 12.792 14.051 1.00 96.19 115 VAL A CA 1
ATOM 876 C C . VAL A 1 115 ? -13.652 14.208 13.498 1.00 96.19 115 VAL A C 1
ATOM 878 O O . VAL A 1 115 ? -14.385 15.003 14.082 1.00 96.19 115 VAL A O 1
ATOM 881 N N . ILE A 1 116 ? -13.005 14.521 12.372 1.00 95.31 116 ILE A N 1
ATOM 882 C CA . ILE A 1 116 ? -13.082 15.849 11.747 1.00 95.31 116 ILE A CA 1
ATOM 883 C C . ILE A 1 116 ? -14.513 16.150 11.294 1.00 95.31 116 ILE A C 1
ATOM 885 O O . ILE A 1 116 ? -15.018 17.241 11.546 1.00 95.31 116 ILE A O 1
ATOM 889 N N . ARG A 1 117 ? -15.197 15.173 10.686 1.00 95.62 117 ARG A N 1
ATOM 890 C CA . ARG A 1 117 ? -16.593 15.307 10.255 1.00 95.62 117 ARG A CA 1
ATOM 891 C C . ARG A 1 117 ? -17.513 15.642 11.429 1.00 95.62 117 ARG A C 1
ATOM 893 O O . ARG A 1 117 ? -18.320 16.558 11.324 1.00 95.62 117 ARG A O 1
ATOM 900 N N . LEU A 1 118 ? -17.396 14.929 12.551 1.00 95.62 118 LEU A N 1
ATOM 901 C CA . LEU A 1 118 ? -18.220 15.190 13.734 1.00 95.62 118 LEU A CA 1
ATOM 902 C C . LEU A 1 118 ? -17.876 16.526 14.404 1.00 95.62 118 LEU A C 1
ATOM 904 O O . LEU A 1 118 ? -18.779 17.211 14.877 1.00 95.62 118 LEU A O 1
ATOM 908 N N . ALA A 1 119 ? -16.599 16.915 14.420 1.00 94.25 119 ALA A N 1
ATOM 909 C CA . ALA A 1 119 ? -16.186 18.224 14.920 1.00 94.25 119 ALA A CA 1
ATOM 910 C C . ALA A 1 119 ? -16.774 19.361 14.066 1.00 94.25 119 ALA A C 1
ATOM 912 O O . ALA A 1 119 ? -17.293 20.328 14.616 1.00 94.25 119 ALA A O 1
ATOM 913 N N . ALA A 1 120 ? -16.781 19.210 12.736 1.00 93.50 120 ALA A N 1
ATOM 914 C CA . ALA A 1 120 ? -17.398 20.166 11.814 1.00 93.50 120 ALA A CA 1
ATOM 915 C C . ALA A 1 120 ? -18.925 20.277 11.993 1.00 93.50 120 ALA A C 1
ATOM 917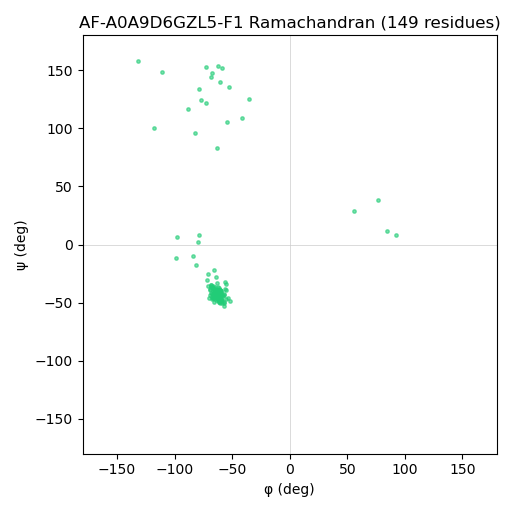 O O . ALA A 1 120 ? -19.494 21.337 11.754 1.00 93.50 120 ALA A O 1
ATOM 918 N N . LEU A 1 121 ? -19.584 19.210 12.459 1.00 95.50 121 LEU A N 1
ATOM 919 C CA . LEU A 1 121 ? -21.004 19.214 12.834 1.00 95.50 121 LEU A CA 1
ATOM 920 C C . LEU A 1 121 ? -21.276 19.823 14.224 1.00 95.50 121 LEU A C 1
ATOM 922 O O . LEU A 1 121 ? -22.420 19.828 14.671 1.00 95.50 121 LEU A O 1
ATOM 926 N N . GLY A 1 122 ? -20.251 20.316 14.926 1.00 94.38 122 GLY A N 1
ATOM 927 C CA . GLY A 1 122 ? -20.392 20.979 16.225 1.00 94.38 122 GLY A CA 1
ATOM 928 C C . GLY A 1 122 ? -20.437 20.038 17.433 1.00 94.38 122 GLY A C 1
ATOM 929 O O . GLY A 1 122 ? -20.750 20.477 18.540 1.00 94.38 122 GLY A O 1
ATOM 930 N N . HIS A 1 123 ? -20.118 18.748 17.274 1.00 94.94 123 HIS A N 1
ATOM 931 C CA . HIS A 1 123 ? -20.039 17.840 18.421 1.00 94.94 123 HIS A CA 1
ATOM 932 C C . HIS A 1 123 ? -18.853 18.181 19.338 1.00 94.94 123 HIS A C 1
ATOM 934 O O . HIS A 1 123 ? -17.758 18.512 18.886 1.00 94.94 123 HIS A O 1
ATOM 940 N N . THR A 1 124 ? -19.043 18.021 20.651 1.00 96.06 124 THR A N 1
ATOM 941 C CA . THR A 1 124 ? -17.966 18.222 21.631 1.00 96.06 124 THR A CA 1
ATOM 942 C C . THR A 1 124 ? -16.938 17.089 21.578 1.00 96.06 124 THR A C 1
ATOM 944 O O . THR A 1 124 ? -17.267 15.936 21.293 1.00 96.06 124 THR A O 1
ATOM 947 N N . ASN A 1 125 ? -15.687 17.379 21.954 1.00 94.44 125 ASN A N 1
ATOM 948 C CA . ASN A 1 125 ? -14.618 16.372 21.997 1.00 94.44 125 ASN A CA 1
ATOM 949 C C . ASN A 1 125 ? -14.963 15.159 22.882 1.00 94.44 125 ASN A C 1
ATOM 951 O O . ASN A 1 125 ? -14.532 14.043 22.593 1.00 94.44 125 ASN A O 1
ATOM 955 N N . GLY A 1 126 ? -15.733 15.374 23.955 1.00 95.12 126 GLY A N 1
ATOM 956 C CA . GLY A 1 126 ? -16.227 14.304 24.824 1.00 95.12 126 GLY A CA 1
ATOM 957 C C . GLY A 1 126 ? -17.239 13.400 24.117 1.00 95.12 126 GLY A C 1
ATOM 958 O O . GLY A 1 126 ? -17.078 12.182 24.134 1.00 95.12 126 GLY A O 1
ATOM 959 N N . ALA A 1 127 ? -18.224 13.987 23.428 1.00 95.12 127 ALA A N 1
ATOM 960 C CA . ALA A 1 127 ? -19.236 13.239 22.682 1.00 95.12 127 ALA A CA 1
ATOM 961 C C . ALA A 1 127 ? -18.630 12.445 21.511 1.00 95.12 127 ALA A C 1
ATOM 963 O O . ALA A 1 127 ? -18.967 11.280 21.304 1.00 95.12 127 ALA A O 1
ATOM 964 N N . ILE A 1 128 ? -17.687 13.047 20.778 1.00 96.69 128 ILE A N 1
ATOM 965 C CA . ILE A 1 128 ? -16.957 12.378 19.689 1.00 96.69 128 ILE A CA 1
ATOM 966 C C . ILE A 1 128 ? -16.138 11.204 20.235 1.00 96.69 128 ILE A C 1
ATOM 968 O O . ILE A 1 128 ? -16.171 10.107 19.676 1.00 96.69 128 ILE A O 1
ATOM 972 N N . GLY A 1 129 ? -15.420 11.426 21.339 1.00 94.44 129 GLY A N 1
ATOM 973 C CA . GLY A 1 129 ? -14.599 10.402 21.975 1.00 94.44 129 GLY A CA 1
ATOM 974 C C . GLY A 1 129 ? -15.418 9.194 22.424 1.00 94.44 129 GLY A C 1
ATOM 975 O O . GLY A 1 129 ? -15.061 8.062 22.100 1.00 94.44 129 GLY A O 1
ATOM 976 N N . ALA A 1 130 ? -16.558 9.436 23.076 1.00 95.25 130 ALA A N 1
ATOM 977 C CA . ALA A 1 130 ? -17.488 8.386 23.484 1.00 95.25 130 ALA A CA 1
ATOM 978 C C . ALA A 1 130 ? -18.045 7.600 22.283 1.00 95.25 130 ALA A C 1
ATOM 980 O O . ALA A 1 130 ? -18.099 6.375 22.324 1.00 95.25 130 ALA A O 1
ATOM 981 N N . ARG A 1 131 ? -18.394 8.288 21.188 1.00 94.56 131 ARG A N 1
ATOM 982 C CA . ARG A 1 131 ? -18.954 7.661 19.979 1.00 94.56 131 ARG A CA 1
ATOM 983 C C . ARG A 1 131 ? -17.955 6.776 19.228 1.00 94.56 131 ARG A C 1
ATOM 985 O O . ARG A 1 131 ? -18.349 5.766 18.660 1.00 94.56 131 ARG A O 1
ATOM 992 N N . ILE A 1 132 ? -16.683 7.172 19.184 1.00 92.62 132 ILE A N 1
ATOM 993 C CA . ILE A 1 132 ? -15.635 6.497 18.395 1.00 92.62 132 ILE A CA 1
ATOM 994 C C . ILE A 1 132 ? -14.785 5.544 19.259 1.00 92.62 132 ILE A C 1
ATOM 996 O O . ILE A 1 132 ? -14.018 4.741 18.729 1.00 92.62 132 ILE A O 1
ATOM 1000 N N . GLY A 1 133 ? -14.905 5.612 20.587 1.00 92.94 133 GLY A N 1
ATOM 1001 C CA . GLY A 1 133 ? -14.107 4.805 21.511 1.00 92.94 133 GLY A CA 1
ATOM 1002 C C . GLY A 1 133 ? -12.671 5.313 21.668 1.00 92.94 133 GLY A C 1
ATOM 1003 O O . GLY A 1 133 ? -11.732 4.524 21.745 1.00 92.94 133 GLY A O 1
ATOM 1004 N N . ILE A 1 134 ? -12.473 6.636 21.685 1.00 94.75 134 ILE A N 1
ATOM 1005 C CA . ILE A 1 134 ? -11.165 7.275 21.910 1.00 94.75 134 ILE A CA 1
ATOM 1006 C C . ILE A 1 134 ? -11.261 8.387 22.956 1.00 94.75 134 ILE A C 1
ATOM 1008 O O . ILE A 1 134 ? -12.318 8.964 23.184 1.00 94.75 134 ILE A O 1
ATOM 1012 N N . SER A 1 135 ? -10.142 8.736 23.592 1.00 96.94 135 SER A N 1
ATOM 1013 C CA . SER A 1 135 ? -10.140 9.808 24.593 1.00 96.94 135 SER A CA 1
ATOM 1014 C C . SER A 1 135 ? -10.400 11.185 23.971 1.00 96.94 135 SER A C 1
ATOM 1016 O O . SER A 1 135 ? -9.936 11.485 22.867 1.00 96.94 135 SER A O 1
ATOM 1018 N N . SER A 1 136 ? -11.056 12.073 24.721 1.00 95.00 136 SER A N 1
ATOM 1019 C CA . SER A 1 136 ? -11.278 13.476 24.329 1.00 95.00 136 SER A CA 1
ATOM 1020 C C . S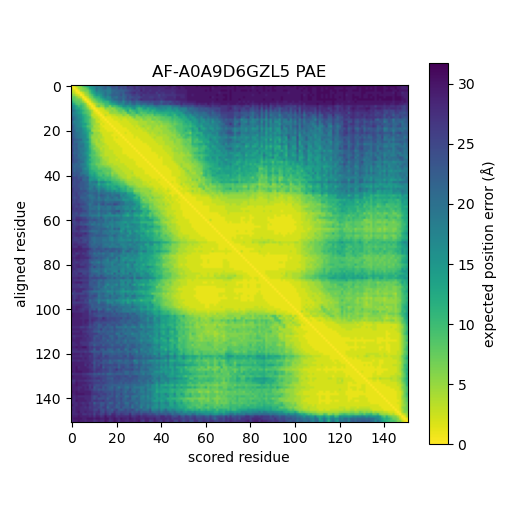ER A 1 136 ? -9.971 14.217 24.002 1.00 95.00 136 SER A C 1
ATOM 1022 O O . SER A 1 136 ? -9.924 15.025 23.076 1.00 95.00 136 SER A O 1
ATOM 1024 N N . ARG A 1 137 ? -8.870 13.884 24.693 1.00 96.19 137 ARG A N 1
ATOM 1025 C CA . ARG A 1 137 ? -7.516 14.381 24.387 1.00 96.19 137 ARG A CA 1
ATOM 1026 C C . ARG A 1 137 ? -7.042 13.949 22.997 1.00 96.19 137 ARG A C 1
ATOM 1028 O O . ARG A 1 137 ? -6.404 14.727 22.290 1.00 96.19 137 ARG A O 1
ATOM 1035 N N . THR A 1 138 ? -7.352 12.717 22.593 1.00 95.69 138 THR A N 1
ATOM 1036 C CA . THR A 1 138 ? -7.016 12.206 21.257 1.00 95.69 138 THR A CA 1
ATOM 1037 C C . THR A 1 138 ? -7.814 12.932 20.184 1.00 95.69 138 THR A C 1
ATOM 1039 O O . THR A 1 138 ? -7.224 13.334 19.184 1.00 95.69 138 THR A O 1
ATOM 1042 N N . VAL A 1 139 ? -9.110 13.158 20.420 1.00 95.56 139 VAL A N 1
ATOM 1043 C CA . VAL A 1 139 ? -9.974 13.960 19.540 1.00 95.56 139 VAL A CA 1
ATOM 1044 C C . VAL A 1 139 ? -9.401 15.364 19.365 1.00 95.56 139 VAL A C 1
ATOM 1046 O O . VAL A 1 139 ? -9.132 15.768 18.240 1.00 95.56 139 VAL A O 1
ATOM 1049 N N . SER A 1 140 ? -9.112 16.060 20.470 1.00 95.81 140 SER A N 1
ATOM 1050 C CA . SER A 1 140 ? -8.521 17.403 20.442 1.00 95.81 140 SER A CA 1
ATOM 1051 C C . SER A 1 140 ? -7.241 17.446 19.607 1.00 95.81 140 SER A C 1
ATOM 1053 O O . SER A 1 140 ? -7.099 18.303 18.742 1.00 95.81 140 SER A O 1
ATOM 1055 N N . ARG A 1 141 ? -6.334 16.478 19.787 1.00 95.69 141 ARG A N 1
ATOM 1056 C CA . ARG A 1 141 ? -5.098 16.407 19.000 1.00 95.69 141 ARG A CA 1
ATOM 1057 C C . ARG A 1 141 ? -5.355 16.218 17.501 1.00 95.69 141 ARG A C 1
ATOM 1059 O O . ARG A 1 141 ? -4.653 16.830 16.703 1.00 95.69 141 ARG A O 1
ATOM 1066 N N . ILE A 1 142 ? -6.311 15.366 17.123 1.00 94.25 142 ILE A N 1
ATOM 1067 C CA . ILE A 1 142 ? -6.672 15.126 15.715 1.00 94.25 142 ILE A CA 1
ATOM 1068 C C . ILE A 1 142 ? -7.240 16.404 15.093 1.00 94.25 142 ILE A C 1
ATOM 1070 O O . ILE A 1 142 ? -6.788 16.815 14.029 1.00 94.25 142 ILE A O 1
ATOM 1074 N N . VAL A 1 143 ? -8.174 17.055 15.787 1.00 93.88 143 VAL A N 1
ATOM 1075 C CA . VAL A 1 143 ? -8.809 18.300 15.341 1.00 93.88 143 VAL A CA 1
ATOM 1076 C C . VAL A 1 143 ? -7.766 19.412 15.178 1.00 93.88 143 VAL A C 1
ATOM 1078 O O . VAL A 1 143 ? -7.670 20.013 14.113 1.00 93.88 143 VAL A O 1
ATOM 1081 N N . THR A 1 144 ? -6.904 19.631 16.175 1.00 93.75 144 THR A N 1
ATOM 1082 C CA . THR A 1 144 ? -5.831 20.637 16.095 1.00 93.75 144 THR A CA 1
ATOM 1083 C C . THR A 1 144 ? -4.848 20.354 14.960 1.00 93.75 144 THR A C 1
ATOM 1085 O O . THR A 1 144 ? -4.391 21.285 14.302 1.00 93.75 144 THR A O 1
ATOM 1088 N N . ALA A 1 145 ? -4.503 19.085 14.719 1.00 91.50 145 ALA A N 1
ATOM 1089 C CA . ALA A 1 145 ? -3.625 18.717 13.611 1.00 91.50 145 ALA A CA 1
ATOM 1090 C C . ALA A 1 145 ? -4.268 19.024 12.249 1.00 91.50 145 ALA A C 1
ATOM 1092 O O . ALA A 1 145 ? -3.579 19.525 11.367 1.00 91.50 145 ALA A O 1
ATOM 1093 N N . ALA A 1 146 ? -5.574 18.784 12.100 1.00 88.31 146 ALA A N 1
ATOM 1094 C CA . ALA A 1 146 ? -6.308 19.075 10.870 1.00 88.31 146 ALA A CA 1
ATOM 1095 C C . ALA A 1 146 ? -6.365 20.579 10.552 1.00 88.31 146 ALA A C 1
ATOM 1097 O O . ALA A 1 146 ? -6.214 20.958 9.400 1.00 88.31 146 ALA A O 1
ATOM 1098 N N . TYR A 1 147 ? -6.519 21.438 11.565 1.00 81.38 147 TYR A N 1
ATOM 1099 C CA . TYR A 1 147 ? -6.575 22.894 11.370 1.00 81.38 147 TYR A CA 1
ATOM 1100 C C . TYR A 1 147 ? -5.200 23.583 11.292 1.00 81.38 147 TYR A C 1
ATOM 1102 O O . TYR A 1 147 ? -5.129 24.757 10.941 1.00 81.38 147 TYR A O 1
ATOM 1110 N N . ARG A 1 148 ? -4.097 22.886 11.606 1.00 78.25 148 ARG A N 1
ATOM 1111 C CA . ARG A 1 148 ? -2.726 23.421 11.462 1.00 78.25 148 ARG A CA 1
ATOM 1112 C C . ARG A 1 148 ? -2.171 23.327 10.043 1.00 78.25 148 ARG A C 1
ATOM 1114 O O . ARG A 1 148 ? -1.182 23.991 9.748 1.00 78.25 148 ARG A O 1
ATOM 1121 N N . THR A 1 149 ? -2.760 22.498 9.192 1.00 56.56 149 THR A N 1
ATOM 1122 C CA . THR A 1 149 ? -2.337 22.331 7.802 1.00 56.56 149 THR A CA 1
ATOM 1123 C C . THR A 1 149 ? -3.506 22.769 6.923 1.00 56.56 149 THR A C 1
ATOM 1125 O O . THR A 1 149 ? -4.470 22.011 6.820 1.00 56.56 149 THR A O 1
ATOM 1128 N N . PRO A 1 150 ? -3.494 23.996 6.364 1.00 46.47 150 PRO A N 1
ATOM 1129 C CA . PRO A 1 150 ? -4.524 24.392 5.411 1.00 46.47 150 PRO A CA 1
ATOM 1130 C C . PRO A 1 150 ? -4.451 23.484 4.166 1.00 46.47 150 PRO A C 1
ATOM 1132 O O . PRO A 1 150 ? -3.388 22.904 3.919 1.00 46.47 150 PRO A O 1
ATOM 1135 N N . PRO A 1 151 ? -5.575 23.301 3.447 1.00 54.97 151 PRO A N 1
ATOM 1136 C CA . PRO A 1 151 ? -5.640 22.456 2.255 1.00 54.97 151 PRO A CA 1
ATOM 1137 C C . PRO A 1 151 ? -4.654 22.879 1.162 1.00 54.97 151 PRO A C 1
ATOM 1139 O O . PRO A 1 151 ? -4.363 24.093 1.060 1.00 54.97 151 PRO A O 1
#

Solvent-accessible surface area (backbone atoms only — not comparable to full-atom values): 8209 Å² total; per-residue (Å²): 137,86,78,84,78,77,83,85,74,61,63,67,60,56,50,51,52,51,52,54,49,51,49,53,50,51,52,51,52,51,54,50,50,54,53,51,51,52,54,51,51,53,50,51,52,52,53,51,50,50,54,49,53,53,50,52,48,43,48,44,1,43,50,25,46,52,38,32,73,74,70,38,55,64,68,58,20,23,52,52,42,13,63,75,67,78,41,59,46,69,58,29,45,52,27,19,53,50,41,54,53,49,50,56,52,50,55,48,51,54,51,52,48,52,51,46,54,43,46,75,72,68,50,49,44,62,60,50,11,65,74,72,74,46,54,37,70,56,42,48,52,51,49,52,55,58,72,71,52,78,134

Nearest PDB structures (foldseek):
  6fal-assembly1_A  TM=7.064E-01  e=2.723E+00  Escherichia coli
  2vmb-assembly2_B  TM=3.416E-01  e=2.145E+00  Vibrio cholerae

Sequence (151 aa):
MSIPESSDQDPAKGADFILRRTLSDLERVTALLRRKVHAAEDEGRRASGLATLFRDLRAAGVEALALERSGIAPGLAVARVARRHGSPEATVAYWRDAARRGQSKGARALRDREVIRLAALGHTNGAIGARIGISSRTVSRIVTAAYRTPP

pLDDT: mean 87.52, std 13.02, range [40.88, 97.38]

Secondary structure (DSSP, 8-state):
-PPPP-----HHHHHHHHHHHHHHHHHHHHHHHHHHHHHHHHHHHHHHHHHHHHHHHHHHHHHHHHHHHTT--HHHHHHHHHHHTT--HHHHHHHHHHHHHHHHHHHHHHHHHHHHHHHHTT--HHHHHHHHTS-HHHHHHHHHHHHHS--

Radius of gyration: 34.26 Å; Cα contacts (8 Å, |Δi|>4): 88; chains: 1; bounding box: 71×69×89 Å

Mean predicted aligned error: 12.04 Å

Foldseek 3Di:
DDDDDDDPPPVVVVVVVVVVVVVVVVVVVVVVVVVVVVVVVVVVVVVVVVVVVVVVLLVLLVQLLVCVVVVDDSQVSLVVSCVVSVHDSVSSPVSVVVVVVVVVVVVVVVLLV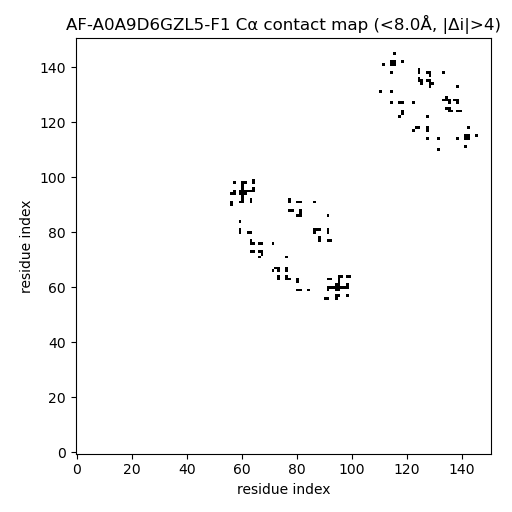QLCVVVVVVDQLPRSCVVSVHHSVVSVVSNVVVVVDDD